Protein AF-A0A9Q9K0S0-F1 (afdb_monomer_lite)

pLDDT: mean 83.51, std 17.78, range [33.72, 96.5]

Radius of gyration: 20.4 Å; chains: 1; bounding box: 49×22×57 Å

Structure (mmCIF, N/CA/C/O backbone):
data_AF-A0A9Q9K0S0-F1
#
_entry.id   AF-A0A9Q9K0S0-F1
#
loop_
_atom_site.group_PDB
_atom_site.id
_atom_site.type_symbol
_atom_site.label_atom_id
_atom_site.label_alt_id
_atom_site.label_comp_id
_atom_site.label_asym_id
_atom_site.label_entity_id
_atom_site.label_seq_id
_atom_site.pdbx_PDB_ins_code
_atom_site.Cartn_x
_atom_site.Cartn_y
_atom_site.Cartn_z
_atom_site.occupancy
_atom_site.B_iso_or_equiv
_atom_site.auth_seq_id
_atom_site.auth_comp_id
_atom_site.auth_asym_id
_atom_site.auth_atom_id
_atom_site.pdbx_PDB_model_num
ATOM 1 N N . MET A 1 1 ? -14.811 -9.896 -18.106 1.00 38.97 1 MET A N 1
ATOM 2 C CA . MET A 1 1 ? -14.661 -10.032 -16.644 1.00 38.97 1 MET A CA 1
ATOM 3 C C . MET A 1 1 ? -13.265 -10.574 -16.407 1.00 38.97 1 MET A C 1
ATOM 5 O O . MET A 1 1 ? -13.045 -11.747 -16.664 1.00 38.97 1 MET A O 1
ATOM 9 N N . THR A 1 2 ? -12.304 -9.705 -16.095 1.00 33.72 2 THR A N 1
ATOM 10 C CA . THR A 1 2 ? -10.898 -10.082 -15.883 1.00 33.72 2 THR A CA 1
ATOM 11 C C . THR A 1 2 ? -10.605 -10.052 -14.393 1.00 33.72 2 THR A C 1
ATOM 13 O O . THR A 1 2 ? -10.649 -9.007 -13.754 1.00 33.72 2 THR A O 1
ATOM 16 N N . THR A 1 3 ? -10.413 -11.257 -13.885 1.00 36.41 3 THR A N 1
ATOM 17 C CA . THR A 1 3 ? -10.238 -11.687 -12.502 1.00 36.41 3 THR A CA 1
ATOM 18 C C . THR A 1 3 ? -8.814 -11.412 -11.995 1.00 36.41 3 THR A C 1
ATOM 20 O O . THR A 1 3 ? -7.861 -11.523 -12.762 1.00 36.41 3 THR A O 1
ATOM 23 N N . ASP A 1 4 ? -8.710 -11.084 -10.704 1.00 45.72 4 ASP A N 1
ATOM 24 C CA . ASP A 1 4 ? -7.566 -11.272 -9.794 1.00 45.72 4 ASP A CA 1
ATOM 25 C C . ASP A 1 4 ? -6.142 -10.975 -10.281 1.00 45.72 4 ASP A C 1
ATOM 27 O O . ASP A 1 4 ? -5.268 -11.841 -10.325 1.00 45.72 4 ASP A O 1
ATOM 31 N N . ASN A 1 5 ? -5.836 -9.699 -10.471 1.00 46.78 5 ASN A N 1
ATOM 32 C CA . ASN A 1 5 ? -4.527 -9.220 -10.048 1.00 46.78 5 ASN A CA 1
ATOM 33 C C . ASN A 1 5 ? -4.732 -7.834 -9.455 1.00 46.78 5 ASN A C 1
ATOM 35 O O . ASN A 1 5 ? -5.431 -7.027 -10.066 1.00 46.78 5 ASN A O 1
ATOM 39 N N . GLN A 1 6 ? -4.208 -7.585 -8.257 1.00 62.22 6 GLN A N 1
ATOM 40 C CA . GLN A 1 6 ? -4.306 -6.294 -7.580 1.00 62.22 6 GLN A CA 1
ATOM 41 C C . GLN A 1 6 ? -3.668 -5.227 -8.478 1.00 62.22 6 GLN A C 1
ATOM 43 O O . GLN A 1 6 ? -2.462 -4.994 -8.422 1.00 62.22 6 GLN A O 1
ATOM 48 N N . SER A 1 7 ? -4.453 -4.622 -9.373 1.00 83.31 7 SER A N 1
ATOM 49 C CA . SER A 1 7 ? -3.949 -3.552 -10.219 1.00 83.31 7 SER A CA 1
ATOM 50 C C . SER A 1 7 ? -3.549 -2.401 -9.307 1.00 83.31 7 SER A C 1
ATOM 52 O O . SER A 1 7 ? -4.163 -2.187 -8.258 1.00 83.31 7 SER A O 1
ATOM 54 N N . PHE A 1 8 ? -2.517 -1.657 -9.700 1.00 87.94 8 PHE A N 1
ATOM 55 C CA . PHE A 1 8 ? -2.099 -0.465 -8.968 1.00 87.94 8 PHE A CA 1
ATOM 56 C C . PHE A 1 8 ? -3.292 0.460 -8.676 1.00 87.94 8 PHE A C 1
ATOM 58 O O . PHE A 1 8 ? -3.466 0.904 -7.548 1.00 87.94 8 PHE A O 1
ATOM 65 N N . GLU A 1 9 ? -4.173 0.649 -9.663 1.00 89.44 9 GLU A N 1
ATOM 66 C CA . GLU A 1 9 ? -5.408 1.428 -9.526 1.00 89.44 9 GLU A CA 1
ATOM 67 C C . GLU A 1 9 ? -6.355 0.866 -8.458 1.00 89.44 9 GLU A C 1
ATOM 69 O O . GLU A 1 9 ? -6.908 1.627 -7.670 1.00 89.44 9 GLU A O 1
ATOM 74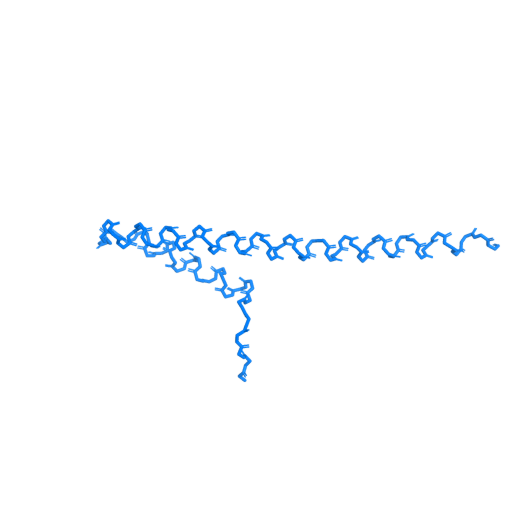 N N . THR A 1 10 ? -6.511 -0.459 -8.381 1.00 90.69 10 THR A N 1
ATOM 75 C CA . THR A 1 10 ? -7.358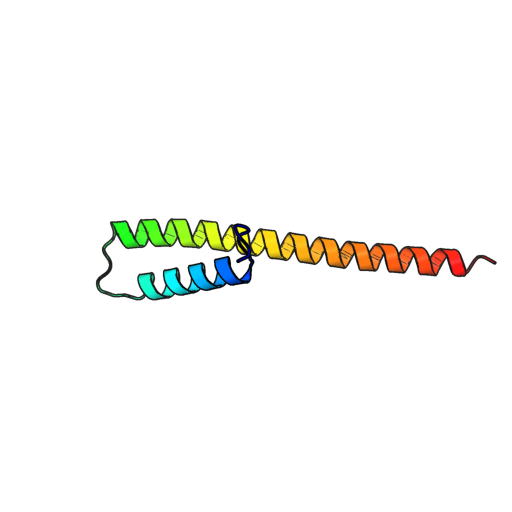 -1.099 -7.362 1.00 90.69 10 THR A CA 1
ATOM 76 C C . THR A 1 10 ? -6.781 -0.897 -5.964 1.00 90.69 10 THR A C 1
ATOM 78 O O . THR A 1 10 ? -7.513 -0.534 -5.047 1.00 90.69 10 THR A O 1
ATOM 81 N N . MET A 1 11 ? -5.469 -1.095 -5.797 1.00 91.75 11 MET A N 1
ATOM 82 C CA . MET A 1 11 ? -4.802 -0.884 -4.507 1.00 91.75 11 MET A CA 1
ATOM 83 C C . MET A 1 11 ? -4.863 0.580 -4.073 1.00 91.75 11 MET A C 1
ATOM 85 O O . MET A 1 11 ? -5.055 0.862 -2.892 1.00 91.75 11 MET A O 1
ATOM 89 N N . MET A 1 12 ? -4.734 1.506 -5.025 1.00 92.19 12 MET A N 1
ATOM 90 C CA . MET A 1 12 ? -4.849 2.937 -4.769 1.00 92.19 12 MET A CA 1
ATOM 91 C C . MET A 1 12 ? -6.268 3.314 -4.339 1.00 92.19 12 MET A C 1
ATOM 93 O O . MET A 1 12 ? -6.438 3.968 -3.316 1.00 92.19 12 MET A O 1
ATOM 97 N N . HIS A 1 13 ? -7.287 2.828 -5.051 1.00 93.94 13 HIS A N 1
ATOM 98 C CA . HIS A 1 13 ? -8.684 3.049 -4.680 1.00 93.94 13 HIS A CA 1
ATOM 99 C C . HIS A 1 13 ? -8.996 2.484 -3.286 1.00 93.94 13 HIS A C 1
ATOM 101 O O . HIS A 1 13 ? -9.662 3.120 -2.476 1.00 93.94 13 HIS A O 1
ATOM 107 N N . GLU A 1 14 ? -8.495 1.291 -2.964 1.00 93.81 14 GLU A N 1
ATOM 108 C CA . GLU A 1 14 ? -8.681 0.701 -1.638 1.00 93.81 14 GLU A CA 1
ATOM 109 C C . GLU A 1 14 ? -7.979 1.509 -0.535 1.00 93.81 14 GLU A C 1
ATOM 111 O O . GLU A 1 14 ? -8.529 1.671 0.555 1.00 93.81 14 GLU A O 1
ATOM 116 N N . LEU A 1 15 ? -6.796 2.064 -0.817 1.00 94.62 15 LEU A N 1
ATOM 117 C CA . LEU A 1 15 ? -6.087 2.951 0.103 1.00 94.62 15 LEU A CA 1
ATOM 118 C C . LEU A 1 15 ? -6.856 4.261 0.339 1.00 94.62 15 LEU A C 1
ATOM 120 O O . LEU A 1 15 ? -6.962 4.701 1.482 1.00 94.62 15 LEU A O 1
ATOM 124 N N . GLU A 1 16 ? -7.437 4.853 -0.707 1.00 95.06 16 GLU A N 1
ATOM 125 C CA . GLU A 1 16 ? -8.297 6.039 -0.595 1.00 95.06 16 GLU A CA 1
ATOM 126 C C . GLU A 1 16 ? -9.524 5.773 0.285 1.00 95.06 16 GLU A C 1
ATOM 128 O O . GLU A 1 16 ? -9.854 6.580 1.154 1.00 95.06 16 GLU A O 1
ATOM 133 N N . GLU A 1 17 ? -10.178 4.624 0.112 1.00 95.69 17 GLU A N 1
ATOM 134 C CA . GLU A 1 17 ? -11.322 4.232 0.940 1.00 95.69 17 GLU A CA 1
ATOM 135 C C . GLU A 1 17 ? -10.936 3.985 2.404 1.00 95.69 17 GLU A C 1
ATOM 137 O O . GLU A 1 17 ? -11.715 4.291 3.307 1.00 95.69 17 GLU A O 1
ATOM 142 N N . ILE A 1 18 ? -9.732 3.467 2.663 1.00 95.69 18 ILE A N 1
ATOM 143 C CA . ILE A 1 18 ? -9.204 3.328 4.026 1.00 95.69 18 ILE A CA 1
ATOM 144 C C . ILE A 1 18 ? -8.997 4.701 4.665 1.00 95.69 18 ILE A C 1
ATOM 146 O O . ILE A 1 18 ? -9.405 4.897 5.808 1.00 95.69 18 ILE A O 1
ATOM 150 N N . VAL A 1 19 ? -8.407 5.657 3.942 1.00 95.12 19 VAL A N 1
ATOM 151 C CA . VAL A 1 19 ? -8.205 7.026 4.448 1.00 95.12 19 VAL A CA 1
ATOM 152 C C . VAL A 1 19 ? -9.548 7.680 4.773 1.00 95.12 19 VAL A C 1
ATOM 154 O O . VAL A 1 19 ? -9.721 8.182 5.879 1.00 95.12 19 VAL A O 1
ATOM 157 N N . LYS A 1 20 ? -10.539 7.575 3.877 1.00 94.81 20 LYS A N 1
ATOM 158 C CA . LYS A 1 20 ? -11.895 8.098 4.125 1.00 94.81 20 LYS A CA 1
ATOM 159 C C . LYS A 1 20 ? -12.544 7.502 5.374 1.00 94.81 20 LYS A C 1
ATOM 161 O O . LYS A 1 20 ? -13.252 8.203 6.089 1.00 94.81 20 LYS A O 1
ATOM 166 N N . GLN A 1 21 ? -12.338 6.210 5.629 1.00 93.94 21 GLN A N 1
ATOM 167 C CA . GLN A 1 21 ? -12.871 5.552 6.823 1.00 93.94 21 GLN A CA 1
ATOM 168 C C . GLN A 1 21 ? -12.129 5.961 8.100 1.00 93.94 21 GLN A C 1
ATOM 170 O O . GLN A 1 21 ? -12.758 6.069 9.147 1.00 93.94 21 GLN A O 1
ATOM 175 N N . LEU A 1 22 ? -10.818 6.206 8.022 1.00 93.19 22 LEU A N 1
ATOM 176 C CA . LEU A 1 22 ? -10.019 6.694 9.149 1.00 93.19 22 LEU A CA 1
ATOM 177 C C . LEU A 1 22 ? -10.350 8.145 9.527 1.00 93.19 22 LEU A C 1
ATOM 179 O O . LEU A 1 22 ? -10.246 8.487 10.700 1.00 93.19 22 LEU A O 1
ATOM 183 N N . ASP A 1 23 ? -10.792 8.960 8.568 1.00 91.31 23 ASP A N 1
ATOM 184 C CA . ASP A 1 23 ? -11.266 10.333 8.803 1.00 91.31 23 ASP A CA 1
ATOM 185 C C . ASP A 1 23 ? -12.671 10.392 9.438 1.00 91.31 23 ASP A C 1
ATOM 187 O O . ASP A 1 23 ? -13.168 11.471 9.761 1.00 91.31 23 ASP A O 1
ATOM 191 N N . ASN A 1 24 ? -13.343 9.250 9.616 1.00 91.88 24 ASN A N 1
ATOM 192 C CA . ASN A 1 24 ? -14.656 9.203 10.243 1.00 91.88 24 ASN A CA 1
ATOM 193 C C . ASN A 1 24 ? -14.544 9.232 11.777 1.00 91.88 24 ASN A C 1
ATOM 195 O O . ASN A 1 24 ? -14.102 8.263 12.391 1.00 91.88 24 ASN A O 1
ATOM 199 N N . ASP A 1 25 ? -15.061 10.289 12.407 1.00 84.50 25 ASP A N 1
ATOM 200 C CA . ASP A 1 25 ? -15.070 10.476 13.866 1.00 84.50 25 ASP A CA 1
ATOM 201 C C . ASP A 1 25 ? -15.831 9.388 14.654 1.00 84.50 25 ASP A C 1
ATOM 203 O O . ASP A 1 25 ? -15.697 9.298 15.876 1.00 84.50 25 ASP A O 1
ATOM 207 N N . THR A 1 26 ? -16.653 8.561 13.994 1.00 92.19 26 THR A N 1
ATOM 208 C CA . THR A 1 26 ? -17.412 7.482 14.652 1.00 92.19 26 THR A CA 1
ATOM 209 C C . THR A 1 26 ? -16.706 6.127 14.644 1.00 92.19 26 THR A C 1
ATOM 211 O O . THR A 1 26 ? -17.300 5.144 15.089 1.00 92.19 26 THR A O 1
ATOM 214 N N . ILE A 1 27 ? -15.489 6.032 14.103 1.00 92.88 27 ILE A N 1
ATOM 215 C CA . ILE A 1 27 ? -14.758 4.765 14.032 1.00 92.88 27 ILE A CA 1
ATOM 216 C C . ILE A 1 27 ? -14.247 4.328 15.410 1.00 92.88 27 ILE A C 1
ATOM 218 O O . ILE A 1 27 ? -13.771 5.136 16.209 1.00 92.88 27 ILE A O 1
ATOM 222 N N . SER A 1 28 ? -14.324 3.029 15.707 1.00 95.75 28 SER A N 1
ATOM 223 C CA . SER A 1 28 ? -13.748 2.505 16.944 1.00 95.75 28 SER A CA 1
ATOM 224 C C . SER A 1 28 ? -12.214 2.430 16.886 1.00 95.75 28 SER A C 1
ATOM 226 O O . SER A 1 28 ? -11.585 2.393 15.823 1.00 95.75 28 SER A O 1
ATOM 228 N N . LEU A 1 29 ? -11.573 2.363 18.057 1.00 92.94 29 LEU A N 1
ATOM 229 C CA . LEU A 1 29 ? -10.118 2.202 18.147 1.00 92.94 29 LEU A CA 1
ATOM 230 C C . LEU A 1 29 ? -9.637 0.896 17.488 1.00 92.94 29 LEU A C 1
ATOM 232 O O . LEU A 1 29 ? -8.594 0.869 16.842 1.00 92.94 29 LEU A O 1
ATOM 236 N N . GLU A 1 30 ? -10.391 -0.189 17.641 1.00 94.75 30 GLU A N 1
ATOM 237 C CA . GLU A 1 30 ? -10.024 -1.488 17.073 1.00 94.75 30 GLU A CA 1
ATOM 238 C C . GLU A 1 30 ? -10.119 -1.475 15.542 1.00 94.75 30 GLU A C 1
ATOM 240 O O . GLU A 1 30 ? -9.197 -1.919 14.856 1.00 94.75 30 GLU A O 1
ATOM 245 N N . GLU A 1 31 ? -11.180 -0.872 14.998 1.00 93.81 31 GLU A N 1
ATOM 246 C CA . GLU A 1 31 ? -11.349 -0.699 13.553 1.00 93.81 31 GLU A CA 1
ATOM 247 C C . GLU A 1 31 ? -10.293 0.236 12.960 1.00 93.81 31 GLU A C 1
ATOM 249 O O . GLU A 1 31 ? -9.712 -0.083 11.923 1.00 93.81 31 GLU A O 1
ATOM 254 N N . SER A 1 32 ? -9.981 1.353 13.625 1.00 94.44 32 SER A N 1
ATOM 255 C CA . SER A 1 32 ? -8.940 2.275 13.149 1.00 94.44 32 SER A CA 1
ATOM 256 C C . SER A 1 32 ? -7.555 1.622 13.130 1.00 94.44 32 SER A C 1
ATOM 258 O O . SER A 1 32 ? -6.811 1.797 12.166 1.00 94.44 32 SER A O 1
ATOM 260 N N . LEU A 1 33 ? -7.221 0.788 14.122 1.00 96.00 33 LEU A N 1
ATOM 261 C CA . LEU A 1 33 ? -5.983 0.002 14.116 1.00 96.00 33 LEU A CA 1
ATOM 262 C C . LEU A 1 33 ? -5.948 -1.021 12.972 1.00 96.00 33 LEU A C 1
ATOM 264 O O . LEU A 1 33 ? -4.918 -1.153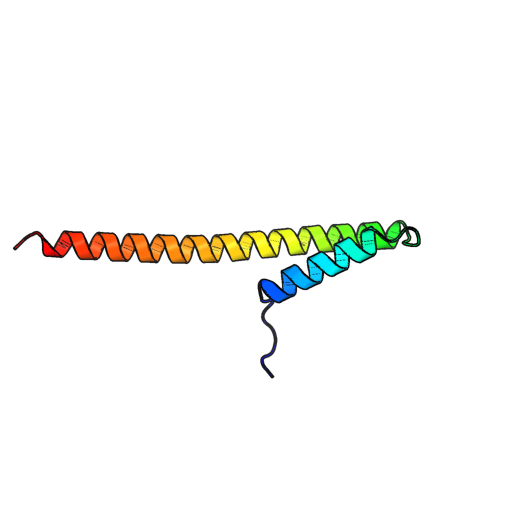 12.304 1.00 96.00 33 LEU A O 1
ATOM 268 N N . ALA A 1 34 ? -7.055 -1.723 12.723 1.00 96.25 34 ALA A N 1
ATOM 269 C CA . ALA A 1 34 ? -7.149 -2.694 11.635 1.00 96.25 34 ALA A CA 1
ATOM 270 C C . ALA A 1 34 ? -7.012 -2.023 10.256 1.00 96.25 34 ALA A C 1
ATOM 272 O O . ALA A 1 34 ? -6.225 -2.471 9.415 1.00 96.25 34 ALA A O 1
ATOM 273 N N . LEU A 1 35 ? -7.722 -0.913 10.038 1.00 96.44 35 LEU A N 1
ATOM 274 C CA . LEU A 1 35 ? -7.631 -0.111 8.818 1.00 96.44 35 LEU A CA 1
ATOM 275 C C . LEU A 1 35 ? -6.230 0.463 8.618 1.00 96.44 35 LEU A C 1
ATOM 277 O O . LEU A 1 35 ? -5.704 0.407 7.509 1.00 96.44 35 LEU A O 1
ATOM 281 N N . TYR A 1 36 ? -5.591 0.947 9.682 1.00 95.19 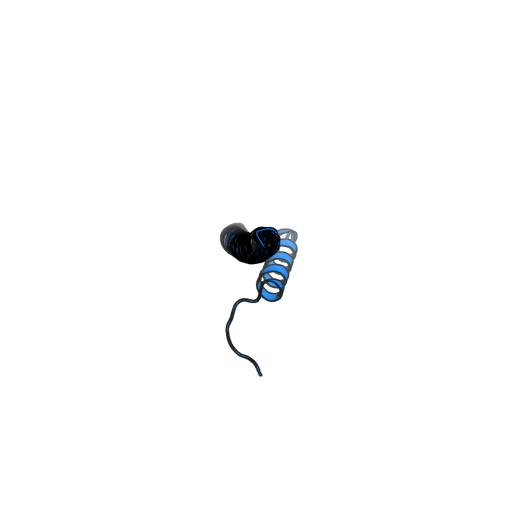36 TYR A N 1
ATOM 282 C CA . TYR A 1 36 ? -4.228 1.461 9.613 1.00 95.19 36 TYR A CA 1
ATOM 283 C C . TYR A 1 36 ? -3.229 0.377 9.186 1.00 95.19 36 TYR A C 1
ATOM 285 O O . TYR A 1 36 ? -2.445 0.584 8.259 1.00 95.19 36 TYR A O 1
ATOM 293 N N . GLN A 1 37 ? -3.284 -0.812 9.799 1.00 96.50 37 GLN A N 1
ATOM 294 C CA . GLN A 1 37 ? -2.431 -1.940 9.402 1.00 96.50 37 GLN A CA 1
ATOM 295 C C . GLN A 1 37 ? -2.645 -2.326 7.935 1.00 96.50 37 GLN A C 1
ATOM 297 O O . GLN A 1 37 ? -1.676 -2.539 7.200 1.00 96.50 37 GLN A O 1
ATOM 302 N N . LYS A 1 38 ? -3.908 -2.367 7.497 1.00 95.75 38 LYS A N 1
ATOM 303 C CA . LYS A 1 38 ? -4.268 -2.644 6.106 1.00 95.75 38 LYS A CA 1
ATOM 304 C C . LYS A 1 38 ? -3.730 -1.571 5.153 1.00 95.75 38 LYS A C 1
ATOM 306 O O . LYS A 1 38 ? -3.137 -1.913 4.132 1.00 95.75 38 LYS A O 1
ATOM 311 N N . GLY A 1 39 ? -3.862 -0.295 5.509 1.00 95.75 39 GLY A N 1
ATOM 312 C CA . GLY A 1 39 ? -3.348 0.833 4.730 1.00 95.75 39 GLY A CA 1
ATOM 313 C C . GLY A 1 39 ? -1.827 0.790 4.568 1.00 95.75 39 GLY A C 1
ATOM 314 O O . GLY A 1 39 ? -1.317 0.984 3.467 1.00 95.75 39 GLY A O 1
ATOM 315 N N . ILE A 1 40 ? -1.090 0.435 5.626 1.00 96.25 40 ILE A N 1
ATOM 316 C CA . ILE A 1 40 ? 0.369 0.247 5.555 1.00 96.25 40 ILE A CA 1
ATOM 317 C C . ILE A 1 40 ? 0.744 -0.907 4.618 1.00 96.25 40 ILE A C 1
ATOM 319 O O . ILE A 1 40 ? 1.696 -0.787 3.844 1.00 96.25 40 ILE A O 1
ATOM 323 N N . ALA A 1 41 ? 0.020 -2.026 4.674 1.00 95.38 41 ALA A N 1
ATOM 324 C CA . ALA A 1 41 ? 0.272 -3.161 3.789 1.00 95.38 41 ALA A CA 1
ATOM 325 C C . ALA A 1 41 ? 0.016 -2.803 2.314 1.00 95.38 41 ALA A C 1
ATOM 327 O O . ALA A 1 41 ? 0.854 -3.101 1.462 1.00 95.38 41 ALA A O 1
ATOM 328 N N . LEU A 1 42 ? -1.093 -2.114 2.025 1.00 95.00 42 LEU A N 1
ATOM 329 C CA . LEU A 1 42 ? -1.435 -1.645 0.679 1.00 95.00 42 LEU A CA 1
ATOM 330 C C . LEU A 1 42 ? -0.430 -0.621 0.149 1.00 95.00 42 LEU A C 1
ATOM 332 O O . LEU A 1 42 ? 0.036 -0.756 -0.977 1.00 95.00 42 LEU A O 1
ATOM 336 N N . SER A 1 43 ? -0.024 0.346 0.974 1.00 93.75 43 SER A N 1
ATOM 337 C CA . SER A 1 43 ? 0.981 1.347 0.599 1.00 93.75 43 SER A CA 1
ATOM 338 C C . SER A 1 43 ? 2.302 0.695 0.166 1.00 93.75 43 SER A C 1
ATOM 340 O O . SER A 1 43 ? 2.831 0.999 -0.904 1.00 93.75 43 SER A O 1
ATOM 342 N N . LYS A 1 44 ? 2.777 -0.307 0.919 1.00 95.44 44 LYS A N 1
ATOM 343 C CA . LYS A 1 44 ? 3.969 -1.089 0.547 1.00 95.44 44 LYS A CA 1
ATOM 344 C C . LYS A 1 44 ? 3.790 -1.867 -0.758 1.00 95.44 44 LYS A C 1
ATOM 346 O O . LYS A 1 44 ? 4.742 -2.002 -1.526 1.00 95.44 44 LYS A O 1
ATOM 351 N N . ALA A 1 45 ? 2.597 -2.403 -1.012 1.00 92.81 45 ALA A N 1
ATOM 352 C CA . ALA A 1 45 ? 2.304 -3.109 -2.257 1.00 92.81 45 ALA A CA 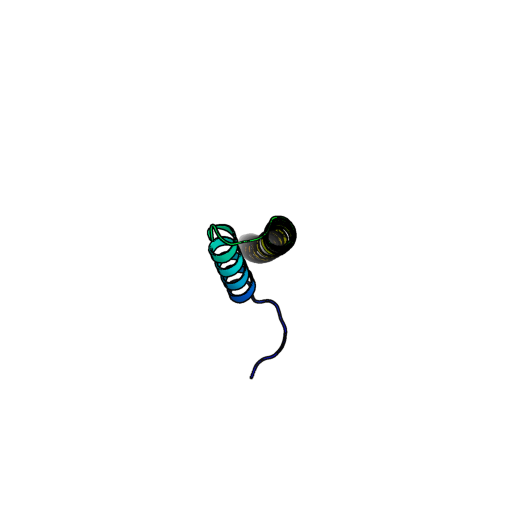1
ATOM 353 C C . ALA A 1 45 ? 2.309 -2.155 -3.468 1.00 92.81 45 ALA A C 1
ATOM 355 O O . ALA A 1 45 ? 2.887 -2.487 -4.508 1.00 92.81 45 ALA A O 1
ATOM 356 N N . CYS A 1 46 ? 1.755 -0.948 -3.314 1.00 92.69 46 CYS A N 1
ATOM 357 C CA . CYS A 1 46 ? 1.829 0.113 -4.319 1.00 92.69 46 CYS A CA 1
ATOM 358 C C . CYS A 1 46 ? 3.281 0.508 -4.614 1.00 92.69 46 CYS A C 1
ATOM 360 O O . CYS A 1 46 ? 3.685 0.506 -5.775 1.00 92.69 46 CYS A O 1
ATOM 362 N N . GLU A 1 47 ? 4.084 0.774 -3.579 1.00 94.00 47 GLU A N 1
ATOM 363 C CA . GLU A 1 47 ? 5.502 1.133 -3.726 1.00 94.00 47 GLU A CA 1
ATOM 364 C C . GLU A 1 47 ? 6.287 0.045 -4.470 1.00 94.00 47 GLU A C 1
ATOM 366 O O . GLU A 1 47 ? 7.029 0.331 -5.410 1.00 94.00 47 GLU A O 1
ATOM 371 N N . LYS A 1 48 ? 6.075 -1.226 -4.107 1.00 93.88 48 LYS A N 1
ATOM 372 C CA . LYS A 1 48 ? 6.699 -2.359 -4.796 1.00 93.88 48 LYS A CA 1
ATOM 373 C C . LYS A 1 48 ? 6.320 -2.397 -6.278 1.00 93.88 48 LYS A C 1
ATOM 375 O O . LYS A 1 48 ? 7.188 -2.603 -7.121 1.00 93.88 48 LYS A O 1
ATOM 380 N N . THR A 1 49 ? 5.046 -2.178 -6.588 1.00 91.38 49 THR A N 1
ATOM 381 C CA . THR A 1 49 ? 4.541 -2.191 -7.967 1.00 91.38 49 THR A CA 1
ATOM 382 C C . THR A 1 49 ? 5.164 -1.073 -8.800 1.00 91.38 49 THR A C 1
ATOM 384 O O . THR A 1 49 ? 5.611 -1.319 -9.920 1.00 91.38 49 THR A O 1
ATOM 387 N N . LEU A 1 50 ? 5.259 0.137 -8.241 1.00 92.94 50 LEU A N 1
ATOM 388 C CA . LEU A 1 50 ? 5.916 1.270 -8.895 1.00 92.94 50 LEU A CA 1
ATOM 389 C C . LEU A 1 50 ? 7.397 0.988 -9.135 1.00 92.94 50 LEU A C 1
ATOM 391 O O . LEU A 1 50 ? 7.876 1.142 -10.254 1.00 92.94 50 LEU A O 1
ATOM 395 N N . LYS A 1 51 ? 8.101 0.467 -8.129 1.00 94.12 51 LYS A N 1
ATOM 396 C CA . LYS A 1 51 ? 9.514 0.104 -8.254 1.00 94.12 51 LYS A CA 1
ATOM 397 C C . LYS A 1 51 ? 9.747 -0.966 -9.322 1.00 94.12 51 LYS A C 1
ATOM 399 O O . LYS A 1 51 ? 10.737 -0.922 -10.047 1.00 94.12 51 LYS A O 1
ATOM 404 N N . GLU A 1 52 ? 8.866 -1.956 -9.433 1.00 91.81 52 GLU A N 1
ATOM 405 C CA . GLU A 1 52 ? 8.945 -2.957 -10.502 1.00 91.81 52 GLU A CA 1
ATOM 406 C C . GLU A 1 52 ? 8.720 -2.340 -11.887 1.00 91.81 52 GLU A C 1
ATOM 408 O O . GLU A 1 52 ? 9.404 -2.723 -12.838 1.00 91.81 52 GLU A O 1
ATOM 413 N N . ALA A 1 53 ? 7.799 -1.382 -12.008 1.00 90.06 53 ALA A N 1
ATOM 414 C CA . ALA A 1 53 ? 7.569 -0.650 -13.249 1.00 90.06 53 ALA A CA 1
ATOM 415 C C . ALA A 1 53 ? 8.781 0.217 -13.629 1.00 90.06 53 ALA A C 1
ATOM 417 O O . ALA A 1 53 ? 9.253 0.127 -14.760 1.00 90.06 53 ALA A O 1
ATOM 418 N N . GLU A 1 54 ? 9.336 0.975 -12.681 1.00 92.31 54 GLU A N 1
ATOM 419 C CA . GLU A 1 54 ? 10.547 1.782 -12.875 1.00 92.31 54 GLU A CA 1
ATOM 420 C C . GLU A 1 54 ? 11.721 0.922 -13.342 1.00 92.31 54 GLU A C 1
ATOM 422 O O . GLU A 1 54 ? 12.328 1.220 -14.364 1.00 92.31 54 GLU A O 1
ATOM 427 N N . ASN A 1 55 ? 11.985 -0.204 -12.669 1.00 93.06 55 ASN A N 1
ATOM 428 C CA . ASN A 1 55 ? 13.064 -1.113 -13.063 1.00 93.06 55 ASN A CA 1
ATOM 429 C C . ASN A 1 55 ? 12.882 -1.671 -14.479 1.00 93.06 55 ASN A C 1
ATOM 431 O O . ASN A 1 55 ? 13.864 -1.864 -15.191 1.00 93.06 55 ASN A O 1
ATOM 435 N N . LYS A 1 56 ? 11.643 -1.966 -14.893 1.00 89.94 56 LYS A N 1
ATOM 436 C CA . LYS A 1 56 ? 11.367 -2.417 -16.264 1.00 89.94 56 LYS A CA 1
ATOM 437 C C . LYS A 1 56 ? 11.682 -1.318 -17.273 1.00 89.94 56 LYS A C 1
ATOM 439 O O . LYS A 1 56 ? 12.307 -1.609 -18.282 1.00 89.94 56 LYS A O 1
ATOM 444 N N . VAL A 1 57 ? 11.288 -0.077 -16.989 1.00 92.25 57 VAL A N 1
ATOM 445 C CA . VAL A 1 57 ? 11.580 1.072 -17.858 1.00 92.25 57 VAL A CA 1
ATOM 446 C C . VAL A 1 57 ? 13.083 1.334 -17.932 1.00 92.25 57 VAL A C 1
ATOM 448 O O . VAL A 1 57 ? 13.609 1.476 -19.029 1.00 92.25 57 VAL A O 1
ATOM 451 N N . SER A 1 58 ? 13.791 1.332 -16.799 1.00 90.94 58 SER A N 1
ATOM 452 C CA . SER A 1 58 ? 15.246 1.520 -16.773 1.00 90.94 58 SER A CA 1
ATOM 453 C C . SER A 1 58 ? 15.980 0.475 -17.609 1.00 90.94 58 SER A C 1
ATOM 455 O O . SER A 1 58 ? 16.851 0.846 -18.384 1.00 90.94 58 SER A O 1
ATOM 457 N N . LYS A 1 59 ? 15.587 -0.802 -17.518 1.00 91.44 59 LYS A N 1
ATOM 458 C CA . LYS A 1 59 ? 16.185 -1.869 -18.335 1.00 91.44 59 LYS A CA 1
ATOM 459 C C . LYS A 1 59 ? 15.948 -1.679 -19.827 1.00 91.44 59 LYS A C 1
ATOM 461 O O . LYS A 1 59 ? 16.872 -1.858 -20.598 1.00 91.44 59 LYS A O 1
ATOM 466 N N . LEU A 1 60 ? 14.738 -1.284 -20.227 1.00 90.12 60 LEU A N 1
ATOM 467 C CA . LEU A 1 60 ? 14.448 -1.012 -21.638 1.00 90.12 60 LEU A CA 1
ATOM 468 C C . LEU A 1 60 ? 15.323 0.124 -22.184 1.00 90.12 60 LEU A C 1
ATOM 470 O O . LEU A 1 60 ? 15.831 0.018 -23.291 1.00 90.12 60 LEU A O 1
ATOM 474 N N . ILE A 1 61 ? 15.541 1.174 -21.386 1.00 88.25 61 ILE A N 1
ATOM 475 C CA . ILE A 1 61 ? 16.413 2.297 -21.758 1.00 88.25 61 ILE A CA 1
ATOM 476 C C . ILE A 1 61 ? 17.886 1.862 -21.833 1.00 88.25 61 ILE A C 1
ATOM 478 O O . ILE A 1 61 ? 18.602 2.317 -22.721 1.00 88.25 61 ILE A O 1
ATOM 482 N N . GLU A 1 62 ? 18.351 1.013 -20.911 1.00 84.81 62 GLU A N 1
ATOM 483 C CA . GLU A 1 62 ? 19.706 0.442 -20.951 1.00 84.81 62 GLU A CA 1
ATOM 484 C C . GLU A 1 62 ? 19.904 -0.446 -22.188 1.00 84.81 62 GLU A C 1
ATOM 486 O O . GLU A 1 62 ? 20.883 -0.263 -22.907 1.00 84.81 62 GLU A O 1
ATOM 491 N N . ASP A 1 63 ? 18.947 -1.328 -22.487 1.00 80.06 63 ASP A N 1
ATOM 492 C CA . ASP A 1 63 ? 18.982 -2.204 -23.664 1.00 80.06 63 ASP A CA 1
ATOM 493 C C . ASP A 1 63 ? 18.970 -1.385 -24.976 1.00 80.06 63 ASP A C 1
ATOM 495 O O . ASP A 1 63 ? 19.726 -1.682 -25.900 1.00 80.06 63 ASP A O 1
ATOM 499 N N . GLU A 1 64 ? 18.170 -0.310 -25.058 1.00 75.38 64 GLU A N 1
ATOM 500 C CA . GLU A 1 64 ? 18.191 0.626 -26.197 1.00 75.38 64 GLU A CA 1
ATOM 501 C C . GLU A 1 64 ? 19.522 1.392 -26.310 1.00 75.38 64 GLU A C 1
ATOM 503 O O . GLU A 1 64 ? 19.949 1.731 -27.413 1.00 75.38 64 GLU A O 1
ATOM 508 N N . ALA A 1 65 ? 20.196 1.683 -25.195 1.00 69.12 65 ALA A N 1
ATOM 509 C CA . ALA A 1 65 ? 21.480 2.381 -25.205 1.00 69.12 65 ALA A CA 1
ATOM 510 C C . ALA A 1 65 ? 22.645 1.480 -25.656 1.00 69.12 65 ALA A C 1
ATOM 512 O O . ALA A 1 65 ? 23.572 1.974 -26.306 1.00 69.12 65 ALA A O 1
ATOM 513 N N . ASP A 1 66 ? 22.597 0.182 -25.343 1.00 63.47 66 ASP A N 1
ATOM 514 C CA . ASP A 1 66 ? 23.589 -0.804 -25.789 1.00 63.47 66 ASP A CA 1
ATOM 515 C C . ASP A 1 66 ? 23.480 -1.075 -27.307 1.00 63.47 66 ASP A C 1
ATOM 517 O O . ASP A 1 66 ? 24.497 -1.084 -28.005 1.00 63.47 66 ASP A O 1
ATOM 521 N N . ASP A 1 67 ? 22.260 -1.144 -27.859 1.00 59.62 67 ASP A N 1
ATOM 522 C CA . ASP A 1 67 ? 22.007 -1.339 -29.304 1.00 59.62 67 ASP A CA 1
ATOM 523 C C . ASP A 1 67 ? 22.551 -0.175 -30.171 1.00 59.62 67 ASP A C 1
ATOM 525 O O . ASP A 1 67 ? 23.068 -0.359 -31.280 1.00 59.62 67 ASP A O 1
ATOM 529 N N . VAL A 1 68 ? 22.550 1.050 -29.628 1.00 60.12 68 VAL A N 1
ATOM 530 C CA . VAL A 1 68 ? 23.091 2.247 -30.302 1.00 60.12 68 VAL A CA 1
ATOM 531 C C . VAL A 1 68 ? 24.630 2.259 -30.344 1.00 60.12 68 VAL A C 1
ATOM 533 O O . VAL A 1 68 ? 25.217 2.931 -31.199 1.00 60.12 68 VAL A O 1
ATOM 536 N N . ASN A 1 69 ? 25.313 1.516 -29.466 1.00 56.53 69 ASN A N 1
ATOM 537 C CA . ASN A 1 69 ? 26.778 1.491 -29.408 1.00 56.53 69 ASN A CA 1
ATOM 538 C C . ASN A 1 69 ? 27.405 0.461 -30.369 1.00 56.53 69 ASN A C 1
ATOM 540 O O . ASN A 1 69 ? 28.498 0.696 -30.890 1.00 56.53 69 ASN A O 1
ATOM 544 N N . GLU A 1 70 ? 26.708 -0.635 -30.686 1.00 54.22 70 GLU A N 1
ATOM 545 C CA . GLU A 1 70 ? 27.194 -1.615 -31.672 1.00 54.22 70 GLU A CA 1
ATOM 546 C C . GLU A 1 70 ? 27.117 -1.094 -33.120 1.00 54.22 70 GLU A C 1
ATOM 548 O O . GLU A 1 70 ? 27.947 -1.451 -33.955 1.00 54.22 70 GLU A O 1
ATOM 553 N N . SER A 1 71 ? 26.223 -0.144 -33.409 1.00 51.62 71 SER A N 1
ATOM 554 C CA . SER A 1 71 ? 26.049 0.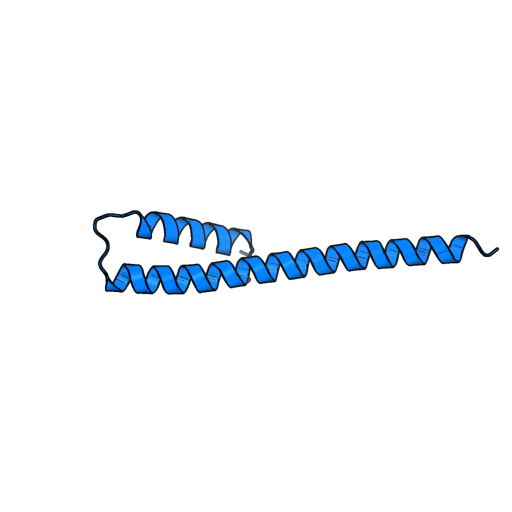439 -34.753 1.00 51.62 71 SER A CA 1
ATOM 555 C C . SER A 1 71 ? 27.123 1.463 -35.168 1.00 51.62 71 SER A C 1
ATOM 557 O O . SER A 1 71 ? 27.044 2.033 -36.256 1.00 51.62 71 SER A O 1
ATOM 559 N N . LYS A 1 72 ? 28.120 1.751 -34.316 1.00 52.00 72 LYS A N 1
ATOM 560 C CA . LYS A 1 72 ? 29.158 2.772 -34.580 1.00 52.00 72 LYS A CA 1
ATOM 561 C C . LYS A 1 72 ? 30.558 2.200 -34.845 1.00 52.00 72 LYS A C 1
ATOM 563 O O . LYS A 1 72 ? 31.510 2.975 -34.934 1.00 52.00 72 LYS A O 1
ATOM 568 N N . SER A 1 73 ? 30.679 0.875 -34.951 1.00 47.16 73 SER A N 1
ATOM 569 C CA . SER A 1 73 ? 31.964 0.177 -35.121 1.00 47.16 73 SER A CA 1
ATOM 570 C C . SER A 1 73 ? 32.217 -0.403 -36.526 1.00 47.16 73 SER A C 1
ATOM 572 O O . SER A 1 73 ? 33.208 -1.113 -36.691 1.00 47.16 73 SER A O 1
ATOM 574 N N . GLU A 1 74 ? 31.398 -0.080 -37.535 1.00 46.31 74 GLU A N 1
ATOM 575 C CA . GLU A 1 74 ? 31.719 -0.321 -38.962 1.00 46.31 74 GLU A CA 1
ATOM 576 C C . GLU A 1 74 ? 32.221 0.939 -39.680 1.00 46.31 74 GLU A C 1
ATOM 578 O O . GLU A 1 74 ? 31.618 2.024 -39.498 1.00 46.31 74 GLU A O 1
#

Foldseek 3Di:
DDDDDCPLVNLVVLLVVLVVQLPDPPDDPVRVVVSVVSNVVSVVVNVVVVVVVVVVVVVVVVVVVVVVVVVPPD

Secondary structure (DSSP, 8-state):
-------HHHHHHHHHHHHHHHT-TT--HHHHHHHHHHHHHHHHHHHHHHHHHHHHHHHHHHHHHHHHHHTT--

Sequence (74 aa):
MTTDNQSFETMMHELEEIVKQLDNDTISLEESLALYQKGIALSKACEKTLKEAENKVSKLIEDEADDVNESKSE